Protein AF-A0A970JDA1-F1 (afdb_monomer_lite)

Foldseek 3Di:
DVQLVVLCVVCVPDQLQRSQVPDVVRDHSVVSVVVVVVVVVVVVVVD

Secondary structure (DSSP, 8-state):
-HHHHHHHHH-TT--HHHHHHSSSS---HHHHHHHHHHHHHHHHHT-

Sequence (47 aa):
MYEIAKLRLEEPEASLKDLGQMLHPPISKSGVNHRLKKIMEIAKDIK

pLDDT: mean 93.84, std 6.97, range [55.88, 97.94]

Structure (mmCIF, N/CA/C/O backbone):
data_AF-A0A970JDA1-F1
#
_entry.id   AF-A0A970JDA1-F1
#
loop_
_atom_site.group_PDB
_atom_site.id
_atom_site.type_symbol
_atom_site.label_atom_id
_atom_site.label_alt_id
_atom_site.label_comp_id
_atom_site.label_asym_id
_atom_site.label_entity_id
_atom_site.label_seq_id
_atom_site.pdbx_PDB_ins_code
_atom_site.Cartn_x
_atom_site.Cartn_y
_atom_site.Cartn_z
_atom_site.occupancy
_atom_site.B_iso_or_equiv
_atom_site.auth_seq_id
_atom_site.auth_comp_id
_atom_site.auth_asym_id
_atom_site.auth_atom_id
_atom_site.pdbx_PDB_model_num
ATOM 1 N N . MET A 1 1 ? -4.280 6.683 -4.195 1.00 72.88 1 MET A N 1
ATOM 2 C CA . MET A 1 1 ? -4.435 5.845 -2.976 1.00 72.88 1 MET A CA 1
ATOM 3 C C . MET A 1 1 ? -5.497 4.780 -3.164 1.00 72.88 1 MET A C 1
ATOM 5 O O . MET A 1 1 ? -5.235 3.652 -2.787 1.00 72.88 1 MET A O 1
ATOM 9 N N . TYR A 1 2 ? -6.631 5.104 -3.792 1.00 86.56 2 TYR A N 1
ATOM 10 C CA . TYR A 1 2 ? -7.686 4.133 -4.091 1.00 86.56 2 TYR A CA 1
ATOM 11 C C . TYR A 1 2 ? -7.181 2.857 -4.792 1.00 86.56 2 TYR A C 1
ATOM 13 O O . TYR A 1 2 ? -7.435 1.765 -4.306 1.00 86.56 2 TYR A O 1
ATOM 21 N N . GLU A 1 3 ? -6.379 2.989 -5.853 1.00 91.81 3 GLU A N 1
ATOM 22 C CA . GLU A 1 3 ? -5.869 1.833 -6.612 1.00 91.81 3 GLU A CA 1
ATOM 23 C C . GLU A 1 3 ? -5.075 0.838 -5.761 1.00 91.81 3 GLU A C 1
ATOM 25 O O . GLU A 1 3 ? -5.320 -0.356 -5.842 1.00 91.81 3 GLU A O 1
ATOM 30 N N . ILE A 1 4 ? -4.159 1.309 -4.903 1.00 94.88 4 ILE A N 1
ATOM 31 C CA . ILE A 1 4 ? -3.365 0.402 -4.061 1.00 94.88 4 ILE A CA 1
ATOM 32 C C . ILE A 1 4 ? -4.201 -0.229 -2.942 1.00 94.88 4 ILE A C 1
ATOM 34 O O . ILE A 1 4 ? -3.927 -1.355 -2.536 1.00 94.88 4 ILE A O 1
ATOM 38 N N . ALA A 1 5 ? -5.224 0.477 -2.450 1.00 94.31 5 ALA A N 1
ATOM 39 C CA . ALA A 1 5 ? -6.168 -0.089 -1.494 1.00 94.31 5 ALA A CA 1
ATOM 40 C C . ALA A 1 5 ? -6.975 -1.217 -2.148 1.00 94.31 5 ALA A C 1
ATOM 42 O O . ALA A 1 5 ? -7.068 -2.302 -1.585 1.00 94.31 5 ALA A O 1
ATOM 43 N N . LYS A 1 6 ? -7.485 -0.978 -3.361 1.00 95.81 6 LYS A N 1
ATOM 44 C CA . LYS A 1 6 ? -8.215 -1.968 -4.153 1.00 95.81 6 LYS A CA 1
ATOM 45 C C . LYS A 1 6 ? -7.340 -3.180 -4.487 1.00 95.81 6 LYS A C 1
ATOM 47 O O . LYS A 1 6 ? -7.722 -4.292 -4.151 1.00 95.81 6 LYS A O 1
ATOM 52 N N . LEU A 1 7 ? -6.137 -2.958 -5.017 1.00 95.44 7 LEU A N 1
ATOM 53 C CA . LEU A 1 7 ? -5.180 -4.028 -5.318 1.00 95.44 7 LEU A CA 1
ATOM 54 C C . LEU A 1 7 ? -4.832 -4.863 -4.083 1.00 95.44 7 LEU A C 1
ATOM 56 O O . LEU A 1 7 ? -4.738 -6.074 -4.183 1.00 95.44 7 LEU A O 1
ATOM 60 N N . ARG A 1 8 ? -4.677 -4.254 -2.900 1.00 95.69 8 ARG A N 1
ATOM 61 C CA . ARG A 1 8 ? -4.430 -5.015 -1.664 1.00 95.69 8 ARG A CA 1
ATOM 62 C C . ARG A 1 8 ? -5.626 -5.887 -1.251 1.00 95.69 8 ARG A C 1
ATOM 64 O O . ARG A 1 8 ? -5.407 -6.906 -0.606 1.00 95.69 8 ARG A O 1
ATOM 71 N N . LEU A 1 9 ? -6.858 -5.481 -1.568 1.00 95.31 9 LEU A N 1
ATOM 72 C CA . LEU A 1 9 ? -8.058 -6.287 -1.311 1.00 95.31 9 LEU A CA 1
ATOM 73 C C . LEU A 1 9 ? -8.213 -7.419 -2.333 1.00 95.31 9 LEU A C 1
ATOM 75 O O . LEU A 1 9 ? -8.628 -8.509 -1.958 1.00 95.31 9 LEU A O 1
ATOM 79 N N . GLU A 1 10 ? -7.885 -7.158 -3.599 1.00 97.06 10 GLU A N 1
ATOM 80 C CA . GLU A 1 10 ? -7.936 -8.147 -4.685 1.00 97.06 10 GLU A CA 1
ATOM 81 C C . GLU A 1 10 ? -6.798 -9.175 -4.576 1.00 97.06 10 GLU A C 1
ATOM 83 O O . GLU A 1 10 ? -7.019 -10.358 -4.809 1.00 97.06 10 GLU A O 1
ATOM 88 N N . GLU A 1 11 ? -5.611 -8.740 -4.147 1.00 96.62 11 GLU A N 1
ATOM 89 C CA . GLU A 1 11 ? -4.385 -9.540 -4.045 1.00 96.62 11 GLU A CA 1
ATOM 90 C C . GLU A 1 11 ? -3.823 -9.514 -2.601 1.00 96.62 11 GLU A C 1
ATOM 92 O O . GLU A 1 11 ? -2.788 -8.886 -2.328 1.00 96.62 11 GLU A O 1
ATOM 97 N N . PRO A 1 12 ? -4.490 -10.166 -1.627 1.00 95.56 12 PRO A N 1
ATOM 98 C CA . PRO A 1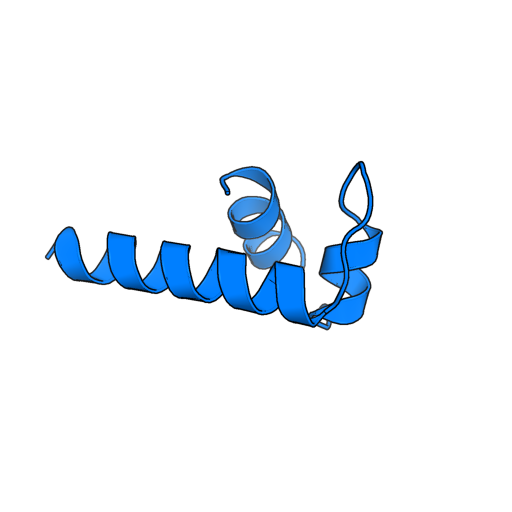 12 ? -4.098 -10.111 -0.215 1.00 95.56 12 PRO A CA 1
ATOM 99 C C . PRO A 1 12 ? -2.713 -10.720 0.048 1.00 95.56 12 PRO A C 1
ATOM 101 O O . PRO A 1 12 ? -1.940 -10.164 0.835 1.00 95.56 12 PRO A O 1
ATOM 104 N N . GLU A 1 13 ? -2.374 -11.793 -0.671 1.00 97.12 13 GLU A N 1
ATOM 105 C CA . GLU A 1 13 ? -1.110 -12.533 -0.547 1.00 97.12 13 GLU A CA 1
ATOM 106 C C . GLU A 1 13 ? 0.060 -11.864 -1.287 1.00 97.12 13 GLU A C 1
ATOM 108 O O . GLU A 1 13 ? 1.224 -12.216 -1.076 1.00 97.12 13 GLU A O 1
ATOM 113 N N . ALA A 1 14 ? -0.213 -10.877 -2.148 1.00 96.88 14 ALA A N 1
ATOM 114 C CA . ALA A 1 14 ? 0.834 -10.220 -2.915 1.00 96.88 14 ALA A CA 1
ATOM 115 C C . ALA A 1 14 ? 1.782 -9.423 -2.008 1.00 96.88 14 ALA A C 1
ATOM 117 O O . ALA A 1 14 ? 1.392 -8.694 -1.076 1.00 96.88 14 ALA A O 1
ATOM 118 N N . SER A 1 15 ? 3.077 -9.519 -2.314 1.00 97.56 15 SER A N 1
ATOM 119 C CA . SER A 1 15 ? 4.081 -8.742 -1.603 1.00 97.56 15 SER A CA 1
ATOM 120 C C . SER A 1 15 ? 3.950 -7.253 -1.944 1.00 97.56 15 SER A C 1
ATOM 122 O O . SER A 1 15 ? 3.448 -6.855 -2.993 1.00 97.56 15 SER A O 1
ATOM 124 N N . LEU A 1 16 ? 4.477 -6.382 -1.078 1.00 96.50 16 LEU A N 1
ATOM 125 C CA . LEU A 1 16 ? 4.524 -4.938 -1.354 1.00 96.50 16 LEU A CA 1
ATOM 126 C C . LEU A 1 16 ? 5.303 -4.595 -2.632 1.00 96.50 16 LEU A C 1
ATOM 128 O O . LEU A 1 16 ? 5.092 -3.529 -3.202 1.00 96.50 16 LEU A O 1
ATOM 132 N N . LYS A 1 17 ? 6.241 -5.453 -3.048 1.00 97.12 17 LYS A N 1
ATOM 133 C CA . LYS A 1 17 ? 6.978 -5.265 -4.298 1.00 97.12 17 LYS A CA 1
ATOM 134 C C . LYS A 1 17 ? 6.064 -5.560 -5.485 1.00 97.12 17 LYS A C 1
ATOM 136 O O . LYS A 1 17 ? 5.996 -4.730 -6.384 1.00 97.12 17 LYS A O 1
ATOM 141 N N . ASP A 1 18 ? 5.343 -6.677 -5.442 1.00 97.69 18 ASP A N 1
ATOM 142 C CA . ASP A 1 18 ? 4.475 -7.130 -6.536 1.00 97.69 18 ASP A CA 1
ATOM 143 C C . ASP A 1 18 ? 3.300 -6.172 -6.733 1.00 97.69 18 ASP A C 1
ATOM 145 O O . ASP A 1 18 ? 3.090 -5.680 -7.838 1.00 97.69 18 ASP A O 1
ATOM 149 N N . LEU A 1 19 ? 2.655 -5.752 -5.639 1.00 97.62 19 LEU A N 1
ATOM 150 C CA . LEU A 1 19 ? 1.627 -4.705 -5.668 1.00 97.62 19 LEU A CA 1
ATOM 151 C C . LEU A 1 19 ? 2.141 -3.389 -6.273 1.00 97.62 19 LEU A C 1
ATOM 153 O O . LEU A 1 19 ? 1.395 -2.659 -6.917 1.00 97.62 19 LEU A O 1
ATOM 157 N N . GLY A 1 20 ? 3.419 -3.065 -6.060 1.00 97.00 20 GLY A N 1
ATOM 158 C CA . GLY A 1 20 ? 4.053 -1.889 -6.651 1.00 97.00 20 GLY A CA 1
ATOM 159 C C . GLY A 1 20 ? 4.281 -2.021 -8.154 1.00 97.00 20 GLY A C 1
ATOM 160 O O . GLY A 1 20 ? 4.185 -1.020 -8.860 1.00 97.00 20 GLY A O 1
ATOM 161 N N . GLN A 1 21 ? 4.559 -3.234 -8.640 1.00 97.94 21 GLN A N 1
ATOM 162 C CA . GLN A 1 21 ? 4.711 -3.530 -10.069 1.00 97.94 21 GLN A CA 1
ATOM 163 C C . GLN A 1 21 ? 3.369 -3.602 -10.807 1.00 97.94 21 GLN A C 1
ATOM 165 O O . GLN A 1 21 ? 3.327 -3.294 -11.990 1.00 97.94 21 GLN A O 1
ATOM 170 N N . MET A 1 22 ? 2.286 -3.961 -10.112 1.00 96.38 22 MET A N 1
ATOM 171 C CA . MET A 1 22 ? 0.920 -3.992 -10.657 1.00 96.38 22 MET A CA 1
ATOM 172 C C . MET A 1 22 ? 0.298 -2.596 -10.852 1.00 96.38 22 MET A C 1
ATOM 174 O O . MET A 1 22 ? -0.758 -2.469 -11.465 1.00 96.38 22 MET A O 1
ATOM 178 N N . LEU A 1 23 ? 0.919 -1.539 -10.316 1.00 95.38 23 LEU A N 1
ATOM 179 C CA . LEU A 1 23 ? 0.463 -0.158 -10.489 1.00 95.38 23 LEU A CA 1
ATOM 180 C C . LEU A 1 23 ? 0.973 0.450 -11.803 1.00 95.38 23 LEU A C 1
ATOM 182 O O . LEU A 1 23 ? 2.047 0.102 -12.289 1.00 95.38 23 LEU A O 1
ATOM 186 N N . HIS A 1 24 ? 0.243 1.439 -12.325 1.00 93.69 24 HIS A N 1
ATOM 187 C CA . HIS A 1 24 ? 0.629 2.184 -13.523 1.00 93.69 24 HIS A CA 1
ATOM 188 C C . HIS A 1 24 ? 0.614 3.702 -13.258 1.00 93.69 24 HIS A C 1
ATOM 190 O O . HIS A 1 24 ? -0.458 4.282 -13.101 1.00 93.69 24 HIS A O 1
ATOM 196 N N . PRO A 1 25 ? 1.783 4.374 -13.210 1.00 93.69 25 PRO A N 1
ATOM 197 C CA . PRO A 1 25 ? 3.130 3.812 -13.347 1.00 93.69 25 PRO A CA 1
ATOM 198 C C . PRO A 1 25 ? 3.532 2.933 -12.144 1.00 93.69 25 PRO A C 1
ATOM 200 O O . PRO A 1 25 ? 3.054 3.175 -11.028 1.00 93.69 25 PRO A O 1
ATOM 203 N N . PRO A 1 26 ? 4.433 1.950 -12.342 1.00 96.56 26 PRO A N 1
ATOM 204 C CA . PRO A 1 26 ? 4.899 1.095 -11.261 1.00 96.56 26 PRO A CA 1
ATOM 205 C C . PRO A 1 26 ? 5.692 1.909 -10.243 1.00 96.56 26 PRO A C 1
ATOM 207 O O . PRO A 1 26 ? 6.385 2.875 -10.575 1.00 96.56 26 PRO A O 1
ATOM 210 N N . ILE A 1 27 ? 5.605 1.507 -8.980 1.00 96.69 27 ILE A N 1
ATOM 211 C CA . ILE A 1 27 ? 6.28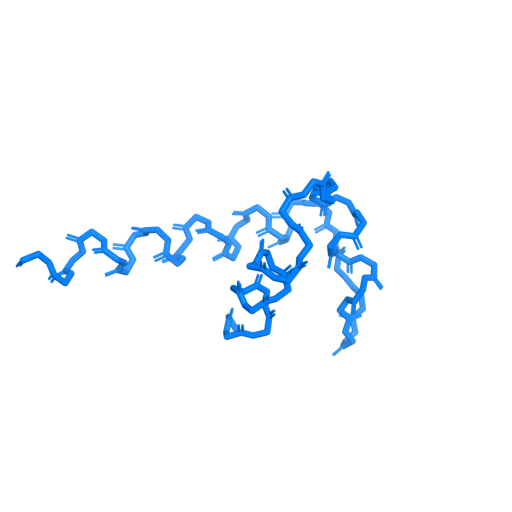1 2.183 -7.872 1.00 96.69 27 ILE A CA 1
ATOM 212 C C . ILE A 1 27 ? 7.129 1.208 -7.057 1.00 96.69 27 ILE A C 1
ATOM 214 O O . ILE A 1 27 ? 6.953 -0.010 -7.090 1.00 96.69 27 ILE A O 1
ATOM 218 N N . SER A 1 28 ? 8.062 1.760 -6.284 1.00 97.62 28 SER A N 1
ATOM 219 C CA . SER A 1 28 ? 8.910 0.976 -5.392 1.00 97.62 28 SER A CA 1
ATOM 220 C C . SER A 1 28 ? 8.128 0.405 -4.201 1.00 97.62 28 SER A C 1
ATOM 222 O O . SER A 1 28 ? 7.102 0.944 -3.775 1.00 97.62 28 SER A O 1
ATOM 224 N N . LYS A 1 29 ? 8.694 -0.634 -3.573 1.00 97.44 29 LYS A N 1
ATOM 225 C CA . LYS A 1 29 ? 8.203 -1.206 -2.307 1.00 97.44 29 LYS A CA 1
ATOM 226 C C . LYS A 1 29 ? 7.986 -0.136 -1.224 1.00 97.44 29 LYS A C 1
ATOM 228 O O . LYS A 1 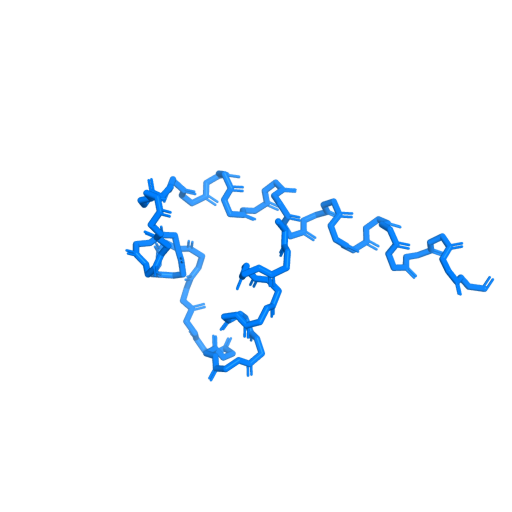29 ? 7.001 -0.198 -0.489 1.00 97.44 29 LYS A O 1
ATOM 233 N N . SER A 1 30 ? 8.899 0.836 -1.100 1.00 97.44 30 SER A N 1
ATOM 234 C CA . SER A 1 30 ? 8.770 1.906 -0.100 1.00 97.44 30 SER A CA 1
ATOM 235 C C . SER A 1 30 ? 7.613 2.853 -0.427 1.00 97.44 30 SER A C 1
ATOM 237 O O . SER A 1 30 ? 6.878 3.236 0.482 1.00 97.44 30 SER A O 1
ATOM 239 N N . GLY A 1 31 ? 7.394 3.156 -1.711 1.00 96.69 31 GLY A N 1
ATOM 240 C CA . GLY A 1 31 ? 6.255 3.943 -2.181 1.00 96.69 31 GLY A CA 1
ATOM 241 C C . GLY A 1 31 ? 4.914 3.276 -1.873 1.00 96.69 31 GLY A C 1
ATOM 242 O O . GLY A 1 31 ? 4.004 3.939 -1.374 1.00 96.69 31 GLY A O 1
ATOM 243 N N . VAL A 1 32 ? 4.805 1.959 -2.090 1.00 97.25 32 VAL A N 1
ATOM 244 C CA . VAL A 1 32 ? 3.616 1.178 -1.699 1.00 97.25 32 VAL A CA 1
ATOM 245 C C . VAL A 1 32 ? 3.388 1.266 -0.194 1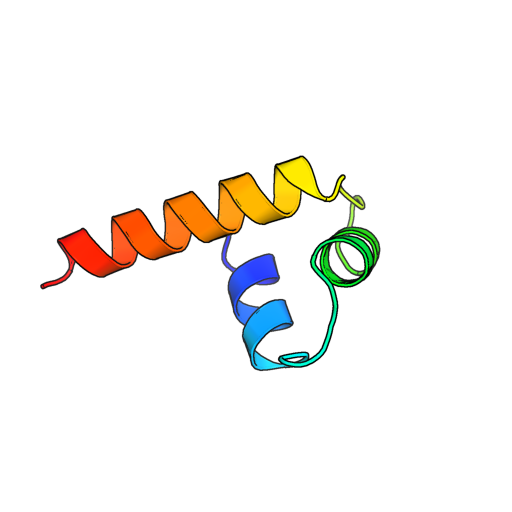.00 97.25 32 VAL A C 1
ATOM 247 O O . VAL A 1 32 ? 2.292 1.615 0.244 1.00 97.25 32 VAL A O 1
ATOM 250 N N . ASN A 1 33 ? 4.430 1.003 0.600 1.00 96.88 33 ASN A N 1
ATOM 251 C CA . ASN A 1 33 ? 4.337 1.035 2.057 1.00 96.88 33 ASN A CA 1
ATOM 252 C C . ASN A 1 33 ? 3.876 2.406 2.571 1.00 96.88 33 ASN A C 1
ATOM 254 O O . ASN A 1 33 ? 3.006 2.484 3.431 1.00 96.88 33 ASN A O 1
ATOM 258 N N . HIS A 1 34 ? 4.415 3.494 2.018 1.00 96.69 34 HIS A N 1
ATOM 259 C CA . HIS A 1 34 ? 4.016 4.848 2.394 1.00 96.69 34 HIS A CA 1
ATOM 260 C C . HIS A 1 34 ? 2.537 5.119 2.086 1.00 96.69 34 HIS A C 1
ATOM 262 O O . HIS A 1 34 ? 1.807 5.622 2.939 1.00 96.69 34 HIS A O 1
ATOM 268 N N . ARG A 1 35 ? 2.066 4.732 0.893 1.00 96.19 35 ARG A N 1
ATOM 269 C CA . ARG A 1 35 ? 0.657 4.900 0.511 1.00 96.19 35 ARG A CA 1
ATOM 270 C C . ARG A 1 35 ? -0.278 4.092 1.416 1.00 96.19 35 ARG A C 1
ATOM 272 O O . ARG A 1 35 ? -1.292 4.635 1.841 1.00 96.19 35 ARG A O 1
ATOM 279 N N . LEU A 1 36 ? 0.070 2.844 1.742 1.00 95.31 36 LEU A N 1
ATOM 280 C CA . LEU A 1 36 ? -0.716 2.006 2.658 1.00 95.31 36 LEU A CA 1
ATOM 281 C C . LEU A 1 36 ? -0.722 2.555 4.089 1.00 95.31 36 LEU A C 1
ATOM 283 O O . LEU A 1 36 ? -1.776 2.577 4.716 1.00 95.31 36 LEU A O 1
ATOM 287 N N . LYS A 1 37 ? 0.414 3.057 4.594 1.00 95.56 37 LYS A N 1
ATOM 288 C CA . LYS A 1 37 ? 0.470 3.736 5.900 1.00 95.56 37 LYS A CA 1
ATOM 289 C C . LYS A 1 37 ? -0.493 4.911 5.969 1.00 95.56 37 LYS A C 1
ATOM 291 O O . LYS A 1 37 ? -1.293 4.971 6.893 1.00 95.56 37 LYS A O 1
ATOM 296 N N . LYS A 1 38 ? -0.487 5.768 4.949 1.00 95.19 38 LYS A N 1
ATOM 297 C CA . LYS A 1 38 ? -1.405 6.905 4.881 1.00 95.19 38 LYS A CA 1
ATOM 298 C C . LYS A 1 38 ? -2.876 6.478 4.796 1.00 95.19 38 LYS A C 1
ATOM 300 O O . LYS A 1 38 ? -3.723 7.116 5.404 1.00 95.19 38 LYS A O 1
ATOM 305 N N . ILE A 1 39 ? -3.190 5.380 4.103 1.00 93.56 39 ILE A N 1
ATOM 306 C CA . ILE A 1 39 ? -4.550 4.806 4.105 1.00 93.56 39 ILE A CA 1
ATOM 307 C C . ILE A 1 39 ? -4.954 4.357 5.516 1.00 93.56 39 ILE A C 1
ATOM 309 O O . ILE A 1 39 ? -6.063 4.650 5.950 1.00 93.56 39 ILE A O 1
ATOM 313 N N . MET A 1 40 ? -4.057 3.687 6.247 1.00 92.00 40 MET A N 1
ATOM 314 C CA . MET A 1 40 ? -4.317 3.272 7.630 1.00 92.00 40 MET A CA 1
ATOM 315 C C . MET A 1 40 ? -4.473 4.459 8.585 1.00 92.00 40 MET A C 1
ATOM 317 O O . MET A 1 40 ? -5.268 4.378 9.511 1.00 92.00 40 MET A O 1
ATOM 321 N N . GLU A 1 41 ? -3.721 5.541 8.387 1.00 94.38 41 GLU A N 1
ATOM 322 C CA . GLU A 1 41 ? -3.869 6.783 9.157 1.00 94.38 41 GLU A CA 1
ATOM 323 C C . GLU A 1 41 ? -5.245 7.408 8.921 1.00 94.38 41 GLU A C 1
ATOM 325 O O . GLU A 1 41 ? -5.987 7.597 9.876 1.00 94.38 41 GLU A O 1
ATOM 330 N N . ILE A 1 42 ? -5.646 7.583 7.658 1.00 92.31 42 ILE A N 1
ATOM 331 C CA . ILE A 1 42 ? -6.985 8.085 7.306 1.00 92.31 42 ILE A CA 1
ATOM 332 C C . ILE A 1 42 ? -8.081 7.198 7.918 1.00 92.31 42 ILE A C 1
ATOM 334 O O . ILE A 1 42 ? -9.057 7.705 8.456 1.00 92.31 42 ILE A O 1
ATOM 338 N N . ALA A 1 43 ? -7.921 5.872 7.878 1.00 90.94 43 ALA A N 1
ATOM 339 C CA . ALA A 1 43 ? -8.890 4.946 8.461 1.00 90.94 43 ALA A CA 1
ATOM 340 C C . ALA A 1 43 ? -8.989 5.052 9.994 1.00 90.94 43 ALA A C 1
ATOM 342 O O . ALA A 1 43 ? -10.055 4.796 10.550 1.00 90.94 43 ALA A O 1
ATOM 343 N N . LYS A 1 44 ? -7.903 5.423 10.685 1.00 93.00 44 LYS A N 1
ATOM 344 C CA . LYS A 1 44 ? -7.922 5.660 12.138 1.00 93.00 44 LYS A CA 1
ATOM 345 C C . LYS A 1 44 ? -8.691 6.925 12.505 1.00 93.00 44 LYS A C 1
ATOM 347 O O . LYS A 1 44 ? -9.283 6.946 13.579 1.00 93.00 44 LYS A O 1
ATOM 352 N N . ASP A 1 45 ? -8.690 7.926 11.630 1.00 90.81 45 ASP A N 1
ATOM 353 C CA . ASP A 1 45 ? -9.354 9.212 11.859 1.00 90.81 45 ASP A CA 1
ATOM 354 C C . ASP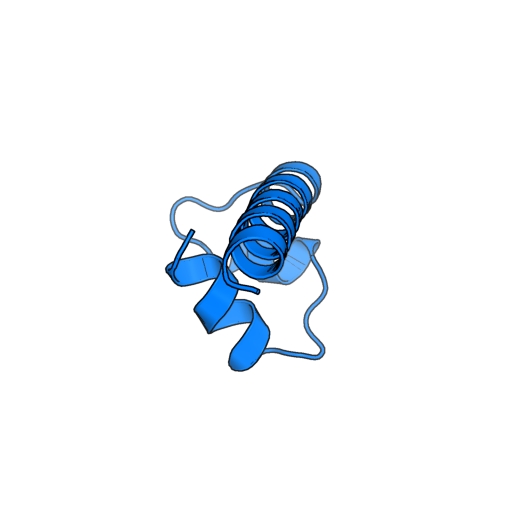 A 1 45 ? -10.870 9.162 11.588 1.00 90.81 45 ASP A C 1
ATOM 356 O O . ASP A 1 45 ? -11.598 10.049 12.020 1.00 90.81 45 ASP A O 1
ATOM 360 N N . ILE A 1 46 ? -11.366 8.117 10.913 1.00 85.56 46 ILE A N 1
ATOM 361 C CA . ILE A 1 46 ? -12.801 7.887 10.632 1.00 85.56 46 ILE A CA 1
ATOM 362 C C . ILE A 1 46 ? -13.493 7.131 11.798 1.00 85.56 46 ILE A C 1
ATOM 364 O O . ILE A 1 46 ? -14.576 6.573 11.638 1.00 85.56 46 ILE A O 1
ATOM 368 N N . LYS A 1 47 ? -12.863 7.072 12.978 1.00 55.88 47 LYS A N 1
ATOM 369 C CA . LYS A 1 47 ? -13.414 6.393 14.161 1.00 55.88 47 LYS A CA 1
ATOM 370 C C . LYS A 1 47 ? -14.577 7.129 14.815 1.00 55.88 47 LYS A C 1
ATOM 372 O O . LYS A 1 47 ? -14.515 8.372 14.908 1.00 55.88 47 LYS A O 1
#

Radius of gyration: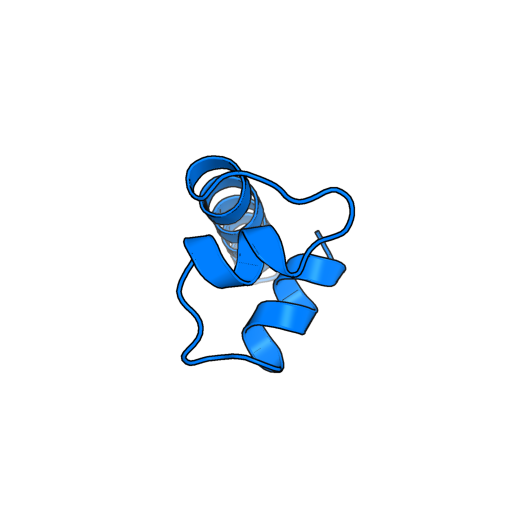 10.5 Å; chains: 1; bounding box: 22×22×28 Å